Protein AF-A0A382K1U0-F1 (afdb_monomer_lite)

Sequence (96 aa):
MKRMLLLALGILTISPSAYAQSDSELIEQSLAAAPRRARDDASVVKWSADHTYTTIKEGTNAVVCYSRADERDRPPFAVQCTVKANLDRVAQNRKF

Organism: NCBI:txid408172

Secondary structure (DSSP, 8-state):
--SGGGSSSS------------HHHHHHHHGGGS-TTTTTT-EEEEE-TTS-EEEEE--SSSEEEEE-TTSTT--TT-EEEEEGGGHHHHHHHTT-

Radius of gyration: 19.11 Å; chains: 1; bounding box: 29×66×38 Å

pLDDT: mean 86.84, std 17.6, range [46.47, 98.81]

Foldseek 3Di:
DPVVVVPPPDDDPPPPPPVPQDLVNQLVLQLVAPDPVQSVQEWEWEADPLLDIDTSGHGDDQKYKGAPCPAPPDPNSHMDIDGPVCSVVVSVVSVD

Structure (mmCIF, N/CA/C/O backbone):
data_AF-A0A382K1U0-F1
#
_entry.id   AF-A0A382K1U0-F1
#
loop_
_atom_site.group_PDB
_atom_site.id
_atom_site.type_symbol
_atom_site.label_atom_id
_atom_site.label_alt_id
_atom_site.label_comp_id
_atom_site.label_asym_id
_atom_site.label_entity_id
_atom_site.label_seq_id
_atom_site.pdbx_PDB_ins_code
_atom_site.Cartn_x
_atom_site.Cartn_y
_atom_site.Cartn_z
_atom_site.occupancy
_atom_site.B_iso_or_equiv
_atom_site.auth_seq_id
_atom_site.auth_comp_id
_atom_site.auth_asym_id
_atom_site.auth_atom_id
_atom_site.pdbx_PDB_model_num
ATOM 1 N N . MET A 1 1 ? 1.804 51.836 -26.623 1.00 49.69 1 MET A N 1
ATOM 2 C CA . MET A 1 1 ? 1.030 51.340 -25.461 1.00 49.69 1 MET A CA 1
ATOM 3 C C . MET A 1 1 ? -0.433 51.098 -25.855 1.00 49.69 1 MET A C 1
ATOM 5 O O . MET A 1 1 ? -1.253 51.983 -25.691 1.00 49.69 1 MET A O 1
ATOM 9 N N . LYS A 1 2 ? -0.750 49.952 -26.478 1.00 51.41 2 LYS A N 1
ATOM 10 C CA . LYS A 1 2 ? -2.135 49.440 -26.687 1.00 51.41 2 LYS A CA 1
ATOM 11 C C . LYS A 1 2 ? -2.129 48.032 -27.310 1.00 51.41 2 LYS A C 1
ATOM 13 O O . LYS A 1 2 ? -3.082 47.290 -27.147 1.00 51.41 2 LYS A O 1
ATOM 18 N N . ARG A 1 3 ? -1.040 47.648 -27.995 1.00 52.12 3 ARG A N 1
ATOM 19 C CA . ARG A 1 3 ? -0.895 46.328 -28.647 1.00 52.12 3 ARG A CA 1
ATOM 20 C C . ARG A 1 3 ? -0.176 45.267 -27.805 1.00 52.12 3 ARG A C 1
ATOM 22 O O . ARG A 1 3 ? -0.330 44.089 -28.074 1.00 52.12 3 ARG A O 1
ATOM 29 N N . MET A 1 4 ? 0.553 45.667 -26.762 1.00 48.75 4 MET A N 1
ATOM 30 C CA . MET A 1 4 ? 1.258 44.727 -25.874 1.00 48.75 4 MET A CA 1
ATOM 31 C C . MET A 1 4 ? 0.379 44.152 -24.756 1.00 48.75 4 MET A C 1
ATOM 33 O O . MET A 1 4 ? 0.808 43.241 -24.063 1.00 48.75 4 MET A O 1
ATOM 37 N N . LEU A 1 5 ? -0.856 44.641 -24.596 1.00 50.22 5 LEU A N 1
ATOM 38 C CA . LEU A 1 5 ? -1.763 44.156 -23.550 1.00 50.22 5 LEU A CA 1
ATOM 39 C C . LEU A 1 5 ? -2.480 42.846 -23.927 1.00 50.22 5 LEU A C 1
ATOM 41 O O . LEU A 1 5 ? -3.082 42.217 -23.069 1.00 50.22 5 LEU A O 1
ATOM 45 N N . LEU A 1 6 ? -2.427 42.435 -25.200 1.00 49.53 6 LEU A N 1
ATOM 46 C CA . LEU A 1 6 ? -3.158 41.263 -25.699 1.00 49.53 6 LEU A CA 1
ATOM 47 C C . LEU A 1 6 ? -2.336 39.966 -25.692 1.00 49.53 6 LEU A C 1
ATOM 49 O O . LEU A 1 6 ? -2.890 38.911 -25.972 1.00 49.53 6 LEU A O 1
ATOM 53 N N . LEU A 1 7 ? -1.045 40.014 -25.343 1.00 51.69 7 LEU A N 1
ATOM 54 C CA . LEU A 1 7 ? -0.189 38.819 -25.303 1.00 51.69 7 LEU A CA 1
ATOM 55 C C . LEU A 1 7 ? -0.000 38.237 -23.890 1.00 51.69 7 LEU A C 1
ATOM 57 O O . LEU A 1 7 ? 0.689 37.237 -23.730 1.00 51.69 7 LEU A O 1
ATOM 61 N N . ALA A 1 8 ? -0.603 38.842 -22.862 1.00 52.28 8 ALA A N 1
ATOM 62 C CA . ALA A 1 8 ? -0.437 38.412 -21.470 1.00 52.28 8 ALA A CA 1
ATOM 63 C C . ALA A 1 8 ? -1.543 37.462 -20.966 1.00 52.28 8 ALA A C 1
ATOM 65 O O . ALA A 1 8 ? -1.437 36.946 -19.860 1.00 52.28 8 ALA A O 1
ATOM 66 N N . LEU A 1 9 ? -2.595 37.209 -21.758 1.00 55.31 9 LEU A N 1
ATOM 67 C CA . LEU A 1 9 ? -3.785 36.458 -21.321 1.00 55.31 9 LEU A CA 1
ATOM 68 C C . LEU A 1 9 ? -3.920 35.065 -21.970 1.00 55.31 9 LEU A C 1
ATOM 70 O O . LEU A 1 9 ? -5.005 34.498 -22.002 1.00 55.31 9 LEU A O 1
ATOM 74 N N . GLY A 1 10 ? -2.839 34.520 -22.536 1.00 56.34 10 GLY A N 1
ATOM 75 C CA . GLY A 1 10 ? -2.903 33.307 -23.365 1.00 56.34 10 GLY A CA 1
ATOM 76 C C . G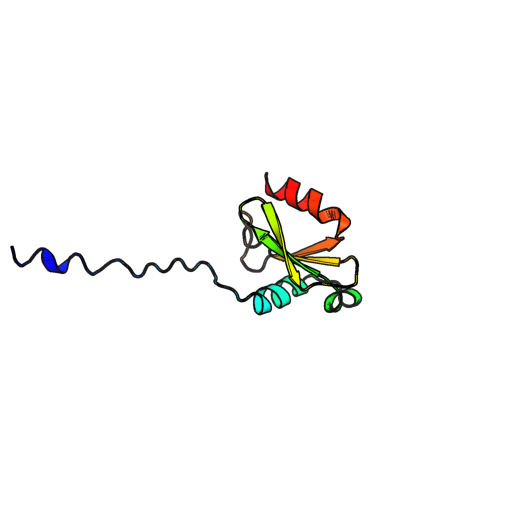LY A 1 10 ? -2.374 32.010 -22.748 1.00 56.34 10 GLY A C 1
ATOM 77 O O . GLY A 1 10 ? -2.518 30.968 -23.374 1.00 56.34 10 GLY A O 1
ATOM 78 N N . ILE A 1 11 ? -1.730 32.027 -21.575 1.00 59.88 11 ILE A N 1
ATOM 79 C CA . ILE A 1 11 ? -1.005 30.843 -21.073 1.00 59.88 11 ILE A CA 1
ATOM 80 C C . ILE A 1 11 ? -1.221 30.689 -19.567 1.00 59.88 11 ILE A C 1
ATOM 82 O O . ILE A 1 11 ? -0.340 31.004 -18.778 1.00 59.88 11 ILE A O 1
ATOM 86 N N . LEU A 1 12 ? -2.403 30.237 -19.145 1.00 56.62 12 LEU A N 1
ATOM 87 C CA . LEU A 1 12 ? -2.630 29.827 -17.746 1.00 56.62 12 LEU A CA 1
ATOM 88 C C . LEU A 1 12 ? -3.590 28.640 -17.591 1.00 56.62 12 LEU A C 1
ATOM 90 O O . LEU A 1 12 ? -4.055 28.355 -16.494 1.00 56.62 12 LEU A O 1
ATOM 94 N N . THR A 1 13 ? -3.834 27.886 -18.663 1.00 59.62 13 THR A N 1
ATOM 95 C CA . THR A 1 13 ? -4.549 26.603 -18.591 1.00 59.62 13 THR A CA 1
ATOM 96 C C . THR A 1 13 ? -3.607 25.448 -18.913 1.00 59.62 13 THR A C 1
ATOM 98 O O . THR A 1 13 ? -3.913 24.591 -19.735 1.00 59.62 13 THR A O 1
ATOM 101 N N . ILE A 1 14 ? -2.435 25.418 -18.280 1.00 58.41 14 ILE A N 1
ATOM 102 C CA . ILE A 1 14 ? -1.796 24.130 -18.014 1.00 58.41 14 ILE A CA 1
ATOM 103 C C . ILE A 1 14 ? -2.268 23.770 -16.614 1.00 58.41 14 ILE A C 1
ATOM 105 O O . ILE A 1 14 ? -1.601 24.055 -15.623 1.00 58.41 14 ILE A O 1
ATOM 109 N N . SER A 1 15 ? -3.478 23.218 -16.525 1.00 53.91 15 SER A N 1
ATOM 110 C CA . SER A 1 15 ? -3.829 22.424 -15.356 1.00 53.91 15 SER A CA 1
ATOM 111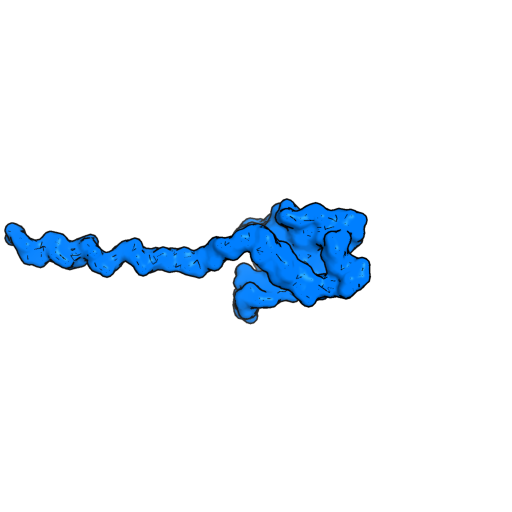 C C . SER A 1 15 ? -2.778 21.320 -15.298 1.00 53.91 15 SER A C 1
ATOM 113 O O . SER A 1 15 ? -2.674 20.567 -16.271 1.00 53.91 15 SER A O 1
ATOM 115 N N . PRO A 1 16 ? -1.964 21.199 -14.236 1.00 50.56 16 PRO A N 1
ATOM 116 C CA . PRO A 1 16 ? -1.283 19.944 -14.029 1.00 50.56 16 PRO A CA 1
ATOM 117 C C . PRO A 1 16 ? -2.405 18.918 -13.912 1.00 50.56 16 PRO A C 1
ATOM 119 O O . PRO A 1 16 ? -3.183 18.940 -12.960 1.00 50.56 16 PRO A O 1
ATOM 122 N N . SER A 1 17 ? -2.526 18.039 -14.899 1.00 46.47 17 SER A N 1
ATOM 123 C CA . SER A 1 17 ? -3.236 16.776 -14.762 1.00 46.47 17 SER A CA 1
ATOM 124 C C . SER A 1 17 ? -2.437 15.900 -13.793 1.00 46.47 17 SER A C 1
ATOM 126 O O . SER A 1 17 ? -1.951 14.830 -14.141 1.00 46.47 17 SER A O 1
ATOM 128 N N . ALA A 1 18 ? -2.245 16.391 -12.565 1.00 52.44 18 ALA A N 1
ATOM 129 C CA . ALA A 1 18 ? -2.132 15.533 -11.415 1.00 52.44 18 ALA A CA 1
ATOM 130 C C . ALA A 1 18 ? -3.479 14.825 -11.391 1.00 52.44 18 ALA A C 1
ATOM 132 O O . ALA A 1 18 ? -4.502 15.468 -11.166 1.00 52.44 18 ALA A O 1
ATOM 133 N N . TYR A 1 19 ? -3.491 13.551 -11.775 1.00 54.97 19 TYR A N 1
ATOM 134 C CA . TYR A 1 19 ? -4.667 12.707 -11.680 1.00 54.97 19 TYR A CA 1
ATOM 135 C C . TYR A 1 19 ? -5.210 12.843 -10.255 1.00 54.97 19 TYR A C 1
ATOM 137 O O . TYR A 1 19 ? -4.691 12.236 -9.322 1.00 54.97 19 TYR A O 1
ATOM 145 N N . ALA A 1 20 ? -6.222 13.689 -10.068 1.00 59.28 20 ALA A N 1
ATOM 146 C CA . ALA A 1 20 ? -6.943 13.817 -8.815 1.00 59.28 20 ALA A CA 1
ATOM 147 C C . ALA A 1 20 ? -7.911 12.633 -8.743 1.00 59.28 20 ALA A C 1
ATOM 149 O O . ALA A 1 20 ? -9.128 12.796 -8.759 1.00 59.28 20 ALA A O 1
ATOM 150 N N . GLN A 1 21 ? -7.346 11.425 -8.774 1.00 68.75 21 GLN A N 1
ATOM 151 C CA . GLN A 1 21 ? -8.087 10.192 -8.620 1.00 68.75 21 GLN A CA 1
ATOM 152 C C . GLN A 1 21 ? -8.698 10.220 -7.222 1.00 68.75 21 GLN A C 1
ATOM 154 O O . GLN A 1 21 ? -7.992 10.436 -6.231 1.00 68.75 21 GLN A O 1
ATOM 159 N N . SER A 1 22 ? -10.018 10.061 -7.154 1.00 90.12 22 SER A N 1
ATOM 160 C CA . SER A 1 22 ? -10.711 9.953 -5.872 1.00 90.12 22 SER A CA 1
ATOM 161 C C . SER A 1 22 ? -10.152 8.770 -5.080 1.00 90.12 22 SER A C 1
ATOM 163 O O . SER A 1 22 ? -9.741 7.762 -5.664 1.00 90.12 22 SER A O 1
ATOM 165 N N . ASP A 1 23 ? -10.165 8.852 -3.749 1.00 93.12 23 ASP A N 1
ATOM 166 C CA . ASP A 1 23 ? -9.694 7.729 -2.934 1.00 93.12 23 ASP A CA 1
ATOM 167 C C . ASP A 1 23 ? -10.532 6.464 -3.195 1.00 93.12 23 ASP A C 1
ATOM 169 O O . ASP A 1 23 ? -9.979 5.371 -3.193 1.00 93.12 23 ASP A O 1
ATOM 173 N N . SER A 1 24 ? -11.823 6.582 -3.539 1.00 95.44 24 SER A N 1
ATOM 174 C CA . SER A 1 24 ? -12.650 5.431 -3.933 1.00 95.44 24 SER A CA 1
ATOM 175 C C . SER A 1 24 ? -12.151 4.739 -5.204 1.00 95.44 24 SER A C 1
ATOM 177 O O . SER A 1 24 ? -12.075 3.514 -5.249 1.00 95.44 24 SER A O 1
ATOM 179 N N . GLU A 1 25 ? -11.768 5.500 -6.229 1.00 94.00 25 GLU A N 1
ATOM 180 C CA . GLU A 1 25 ? -11.218 4.936 -7.467 1.00 94.00 25 GLU A CA 1
ATOM 181 C C . GLU A 1 25 ? -9.826 4.327 -7.229 1.00 94.00 25 GLU A C 1
ATOM 183 O O . GLU A 1 25 ? -9.508 3.260 -7.752 1.00 94.00 25 GLU A O 1
ATOM 188 N N . LEU A 1 26 ? -9.009 4.954 -6.375 1.00 95.12 26 LEU A N 1
ATOM 189 C CA . LEU A 1 26 ? -7.710 4.420 -5.951 1.00 95.12 26 LEU A CA 1
ATOM 190 C C . LEU A 1 26 ? -7.817 3.137 -5.135 1.00 95.12 26 LEU A C 1
ATOM 192 O O . LEU A 1 26 ? -7.000 2.232 -5.326 1.00 95.12 26 LEU A O 1
ATOM 196 N N . ILE A 1 27 ? -8.824 3.029 -4.274 1.00 97.62 27 ILE A N 1
ATOM 197 C CA . ILE A 1 27 ? -9.134 1.803 -3.541 1.00 97.62 27 ILE A CA 1
ATOM 198 C C . ILE A 1 27 ? -9.473 0.681 -4.521 1.00 97.62 27 ILE A C 1
ATOM 200 O O . ILE A 1 27 ? -8.813 -0.358 -4.495 1.00 97.62 27 ILE A O 1
ATOM 204 N N . GLU A 1 28 ? -10.438 0.894 -5.417 1.00 97.31 28 GLU A N 1
ATOM 205 C CA . GLU A 1 28 ? -10.861 -0.141 -6.368 1.00 97.31 28 GLU A CA 1
ATOM 206 C C . GLU A 1 28 ? -9.724 -0.574 -7.299 1.00 97.31 28 GLU A C 1
ATOM 208 O O . GLU A 1 28 ? -9.500 -1.774 -7.484 1.00 97.31 28 GLU A O 1
ATOM 213 N N . GLN A 1 29 ? -8.949 0.382 -7.822 1.00 96.81 29 GLN A N 1
ATOM 214 C CA . GLN A 1 29 ? -7.780 0.091 -8.650 1.00 96.81 29 GLN A CA 1
ATOM 215 C C . GLN A 1 29 ? -6.732 -0.719 -7.874 1.00 96.81 29 GLN A C 1
ATOM 217 O O . GL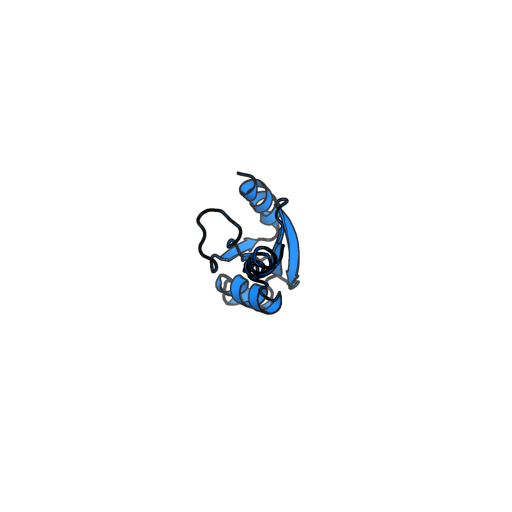N A 1 29 ? -6.270 -1.749 -8.362 1.00 96.81 29 GLN A O 1
ATOM 222 N N . SER A 1 30 ? -6.376 -0.302 -6.653 1.00 97.88 30 SER A N 1
ATOM 223 C CA . SER A 1 30 ? -5.364 -0.992 -5.834 1.00 97.88 30 SER A CA 1
ATOM 224 C C . SER A 1 30 ? -5.775 -2.427 -5.500 1.00 97.88 30 SER A C 1
ATOM 226 O O . SER A 1 30 ? -4.938 -3.332 -5.489 1.00 97.88 30 SER A O 1
ATOM 228 N N . LEU A 1 31 ? -7.071 -2.661 -5.279 1.00 98.25 31 LEU A N 1
ATOM 229 C CA . LEU A 1 31 ? -7.627 -3.984 -5.000 1.00 98.25 31 LEU A CA 1
ATOM 230 C C . LEU A 1 31 ? -7.644 -4.918 -6.221 1.00 98.25 31 LEU A C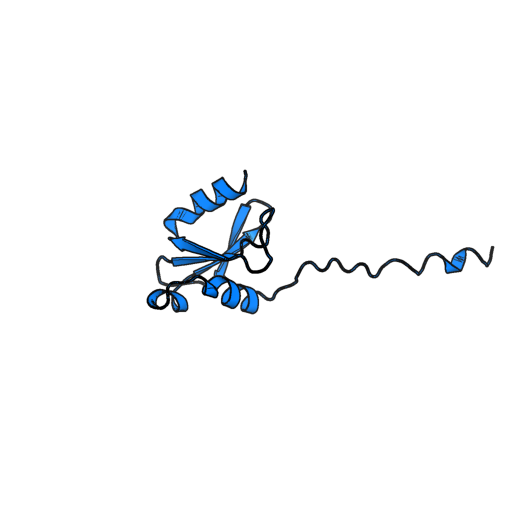 1
ATOM 232 O O . LEU A 1 31 ? -7.909 -6.110 -6.052 1.00 98.25 31 LEU A O 1
ATOM 236 N N . ALA A 1 32 ? -7.329 -4.441 -7.431 1.00 97.19 32 ALA A N 1
ATOM 237 C CA . ALA A 1 32 ? -7.257 -5.284 -8.627 1.00 97.19 32 ALA A CA 1
ATOM 238 C C . ALA A 1 32 ? -6.165 -6.369 -8.537 1.00 97.19 32 ALA A C 1
ATOM 240 O O . ALA A 1 32 ? -6.302 -7.428 -9.146 1.00 97.19 32 ALA A O 1
ATOM 241 N N . ALA A 1 33 ? -5.106 -6.140 -7.750 1.00 95.56 33 ALA A N 1
ATOM 242 C CA . ALA A 1 33 ? -4.048 -7.125 -7.501 1.00 95.56 33 ALA A CA 1
ATOM 243 C C . ALA A 1 33 ? -4.317 -8.038 -6.288 1.00 95.56 33 ALA A C 1
ATOM 245 O O . ALA A 1 33 ? -3.515 -8.932 -6.002 1.00 95.56 33 ALA A O 1
ATOM 246 N N . ALA A 1 34 ? -5.407 -7.819 -5.544 1.00 97.75 34 ALA A N 1
ATOM 247 C CA . ALA A 1 34 ? -5.663 -8.552 -4.312 1.00 97.75 34 ALA A CA 1
ATOM 248 C C . ALA A 1 34 ? -6.065 -10.014 -4.594 1.00 97.75 34 ALA A C 1
ATOM 250 O O . ALA A 1 34 ? -6.877 -10.279 -5.487 1.00 97.75 34 ALA A O 1
ATOM 251 N N . PRO A 1 35 ? -5.579 -10.992 -3.804 1.00 96.31 35 PRO A N 1
ATOM 252 C CA . PRO A 1 35 ? -6.082 -12.358 -3.870 1.00 96.31 35 PRO A CA 1
ATOM 253 C C . PRO A 1 35 ? -7.591 -12.392 -3.610 1.00 96.31 35 PRO A C 1
ATOM 255 O O . PRO A 1 35 ? -8.066 -11.813 -2.635 1.00 96.31 35 PRO A O 1
ATOM 258 N N . ARG A 1 36 ? -8.350 -13.130 -4.431 1.00 96.50 36 ARG A N 1
ATOM 259 C CA . ARG A 1 36 ? -9.826 -13.097 -4.415 1.00 96.50 36 ARG A CA 1
ATOM 260 C C . ARG A 1 36 ? -10.459 -13.330 -3.037 1.00 96.50 36 ARG A C 1
ATOM 262 O O . ARG A 1 36 ? -11.454 -12.698 -2.727 1.00 96.50 36 ARG A O 1
ATOM 269 N N . ARG A 1 37 ? -9.881 -14.204 -2.204 1.00 96.19 37 ARG A N 1
ATOM 270 C CA . ARG A 1 37 ? -10.391 -14.491 -0.845 1.00 96.19 37 ARG A CA 1
ATOM 271 C C . ARG A 1 37 ? -10.037 -13.430 0.200 1.00 96.19 37 ARG A C 1
ATOM 273 O O . ARG A 1 37 ? -10.621 -13.438 1.270 1.00 96.19 37 ARG A O 1
ATOM 280 N N . ALA A 1 38 ? -9.054 -12.581 -0.081 1.00 96.38 38 ALA A N 1
ATOM 281 C CA . ALA A 1 38 ? -8.553 -11.573 0.848 1.00 96.38 38 ALA A CA 1
ATOM 282 C C . ALA A 1 38 ? -8.955 -10.144 0.452 1.00 96.38 38 ALA A C 1
ATOM 284 O O . ALA A 1 38 ? -8.720 -9.227 1.230 1.00 96.38 38 ALA A O 1
ATOM 285 N N . ARG A 1 39 ? -9.524 -9.948 -0.747 1.00 98.12 39 ARG A N 1
ATOM 286 C CA . ARG A 1 39 ? -9.801 -8.634 -1.344 1.00 98.12 39 ARG A CA 1
ATOM 287 C C . ARG A 1 39 ? -10.660 -7.739 -0.452 1.00 98.12 39 ARG A C 1
ATOM 289 O O . ARG A 1 39 ? -10.268 -6.607 -0.193 1.00 98.12 39 ARG A O 1
ATOM 296 N N . ASP A 1 40 ? -11.793 -8.245 0.020 1.00 97.94 40 ASP A N 1
ATOM 297 C CA . ASP A 1 40 ? -12.785 -7.420 0.724 1.00 97.94 40 ASP A CA 1
ATOM 298 C C . ASP A 1 40 ? -12.248 -6.924 2.080 1.00 97.94 40 ASP A C 1
ATOM 300 O O . ASP A 1 40 ? -12.441 -5.767 2.465 1.00 97.94 40 ASP A O 1
ATOM 304 N N . ASP A 1 41 ? -11.443 -7.763 2.731 1.00 98.31 41 ASP A N 1
ATOM 305 C CA . ASP A 1 41 ? -10.807 -7.506 4.024 1.00 98.31 41 ASP A CA 1
ATOM 306 C C . ASP A 1 41 ? -9.400 -6.886 3.925 1.00 98.31 41 ASP A C 1
ATOM 308 O O . ASP A 1 41 ? -8.774 -6.626 4.955 1.00 98.31 41 ASP A O 1
ATOM 312 N N . ALA A 1 42 ? -8.875 -6.654 2.715 1.00 98.69 42 ALA A N 1
ATOM 313 C CA . ALA A 1 42 ? -7.551 -6.064 2.521 1.00 98.69 42 ALA A CA 1
ATOM 314 C C . 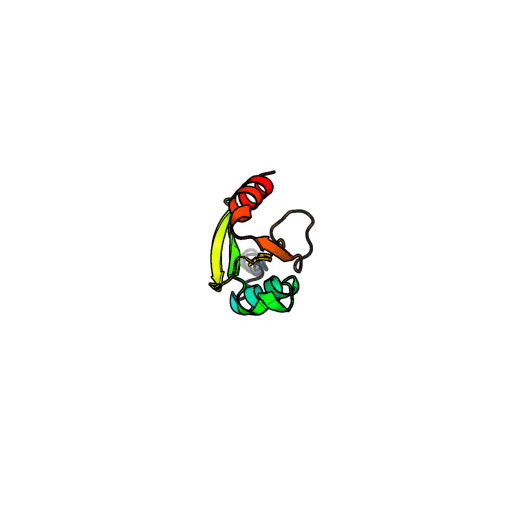ALA A 1 42 ? -7.557 -4.565 2.846 1.00 98.69 42 ALA A C 1
ATOM 316 O O . ALA A 1 42 ? -8.503 -3.840 2.513 1.00 98.69 42 ALA A O 1
ATOM 317 N N . SER A 1 43 ? -6.473 -4.090 3.455 1.00 98.81 43 SER A N 1
ATOM 318 C CA . SER A 1 43 ? -6.228 -2.654 3.606 1.00 98.81 43 SER A CA 1
ATOM 319 C C . SER A 1 43 ? -5.743 -2.055 2.282 1.00 98.81 43 SER A C 1
ATOM 321 O O . SER A 1 43 ? -5.098 -2.734 1.479 1.00 98.81 43 SER A O 1
ATOM 323 N N . VAL A 1 44 ? -5.987 -0.762 2.072 1.00 98.62 44 VAL A N 1
ATOM 324 C CA . VAL A 1 44 ? -5.364 0.005 0.984 1.00 98.62 44 VAL A CA 1
ATOM 325 C C . VAL A 1 44 ? -4.621 1.193 1.568 1.00 98.62 44 VAL A C 1
ATOM 327 O O . VAL A 1 44 ? -5.185 1.942 2.369 1.00 98.62 44 VAL A O 1
ATOM 330 N N . VAL A 1 45 ? -3.366 1.367 1.152 1.00 98.38 45 VAL A N 1
ATOM 331 C CA . VAL A 1 45 ? -2.534 2.510 1.542 1.00 98.38 45 VAL A CA 1
ATOM 332 C C . VAL A 1 45 ? -2.180 3.372 0.338 1.00 98.38 45 VAL A C 1
ATOM 334 O O . VAL A 1 45 ? -2.062 2.887 -0.789 1.00 98.38 45 VAL A O 1
ATOM 337 N N . LYS A 1 46 ? -1.998 4.662 0.594 1.00 96.81 46 LYS A N 1
ATOM 338 C CA . LYS A 1 46 ? -1.571 5.668 -0.371 1.00 96.81 46 LYS A CA 1
ATOM 339 C C . LYS A 1 46 ? -0.196 6.169 0.034 1.00 96.81 46 LYS A C 1
ATOM 341 O O . LYS A 1 46 ? -0.028 6.649 1.152 1.00 96.81 46 LYS A O 1
ATOM 346 N N . TRP A 1 47 ? 0.774 6.037 -0.864 1.00 95.88 47 TRP A N 1
ATOM 347 C CA . TRP A 1 47 ? 2.121 6.557 -0.653 1.00 95.88 47 TRP A CA 1
ATOM 348 C C . TRP A 1 47 ? 2.157 8.068 -0.878 1.00 95.88 47 TRP A C 1
ATOM 350 O O . TRP A 1 47 ? 1.492 8.591 -1.775 1.00 95.88 47 TRP A O 1
ATOM 360 N N . SER A 1 48 ? 2.937 8.765 -0.061 1.00 93.50 48 SER A N 1
ATOM 361 C CA . SER A 1 48 ? 3.293 10.170 -0.249 1.00 93.50 48 SER A CA 1
ATOM 362 C C . SER A 1 48 ? 4.697 10.305 -0.838 1.00 93.50 48 SER A C 1
ATOM 364 O O . SER A 1 48 ? 5.499 9.368 -0.845 1.00 93.50 48 SER A O 1
ATOM 366 N N . ALA A 1 49 ? 5.011 11.509 -1.320 1.00 91.81 49 ALA A N 1
ATOM 367 C CA . ALA A 1 49 ? 6.304 11.821 -1.929 1.00 91.81 49 ALA A CA 1
ATOM 368 C C . ALA A 1 49 ? 7.500 11.683 -0.963 1.00 91.81 49 ALA A C 1
ATOM 370 O O . ALA A 1 49 ? 8.630 11.547 -1.415 1.00 91.81 49 ALA A O 1
ATOM 371 N N . ASP A 1 50 ? 7.264 11.697 0.352 1.00 92.19 50 ASP A N 1
ATOM 372 C CA . ASP A 1 50 ? 8.274 11.474 1.398 1.00 92.19 50 ASP A CA 1
ATOM 373 C C . ASP A 1 50 ? 8.451 9.988 1.774 1.00 92.19 50 ASP A C 1
ATOM 375 O O . ASP A 1 50 ? 9.138 9.659 2.744 1.00 92.19 50 ASP A O 1
ATOM 379 N N . HIS A 1 51 ? 7.848 9.082 0.998 1.00 92.00 51 HIS A N 1
ATOM 380 C CA . HIS A 1 51 ? 7.889 7.630 1.190 1.00 92.00 51 HIS A CA 1
ATOM 381 C C . HIS A 1 51 ? 7.224 7.138 2.484 1.00 92.00 51 HIS A C 1
ATOM 383 O O . HIS A 1 51 ? 7.468 6.005 2.908 1.00 92.00 51 HIS A O 1
ATOM 389 N N . THR A 1 52 ? 6.373 7.956 3.102 1.00 95.44 52 THR A N 1
ATOM 390 C CA . THR A 1 52 ? 5.417 7.497 4.114 1.00 95.44 52 THR A CA 1
ATOM 391 C C . THR A 1 52 ? 4.099 7.090 3.450 1.00 95.44 52 THR A C 1
ATOM 393 O O . THR A 1 52 ? 3.946 7.187 2.228 1.00 95.44 52 THR A O 1
ATOM 396 N N . TYR A 1 53 ? 3.163 6.542 4.223 1.00 96.50 53 TYR A N 1
ATOM 397 C CA . TYR A 1 53 ? 1.862 6.151 3.696 1.00 96.50 53 TYR A CA 1
ATOM 398 C C . TYR A 1 53 ? 0.731 6.507 4.650 1.00 96.50 53 TYR A C 1
ATOM 400 O O . TYR A 1 53 ? 0.891 6.511 5.870 1.00 96.50 53 TYR A O 1
ATOM 408 N N . THR A 1 54 ? -0.442 6.743 4.073 1.00 97.31 54 THR A N 1
ATOM 409 C CA . THR A 1 54 ? -1.705 6.833 4.801 1.00 97.31 54 THR A CA 1
ATOM 410 C C . THR A 1 54 ? -2.595 5.659 4.427 1.00 97.31 54 THR A C 1
ATOM 412 O O . THR A 1 54 ? -2.624 5.221 3.276 1.00 97.31 54 THR A O 1
ATOM 415 N N . THR A 1 55 ? -3.333 5.120 5.393 1.00 98.19 55 THR A N 1
ATOM 416 C CA . THR A 1 55 ? -4.354 4.106 5.113 1.00 98.19 55 THR A CA 1
ATOM 417 C C . THR A 1 55 ? -5.624 4.797 4.628 1.00 98.19 55 THR A C 1
ATOM 419 O O . THR A 1 55 ? -6.202 5.598 5.357 1.00 98.19 55 THR A O 1
ATOM 422 N N . ILE A 1 56 ? -6.063 4.483 3.407 1.00 97.81 56 ILE A N 1
ATOM 423 C CA . ILE A 1 56 ? -7.287 5.038 2.796 1.00 97.81 56 ILE A CA 1
ATOM 424 C C . ILE A 1 56 ? -8.466 4.057 2.840 1.00 97.81 56 ILE A C 1
ATOM 426 O O . ILE A 1 56 ? -9.619 4.459 2.723 1.00 97.81 56 ILE A O 1
ATOM 430 N N . LYS A 1 57 ? -8.185 2.769 3.061 1.00 98.38 57 LYS A N 1
ATOM 431 C CA . LYS A 1 57 ? -9.175 1.747 3.416 1.00 98.38 57 LYS A CA 1
ATOM 432 C C . LYS A 1 57 ? -8.598 0.875 4.516 1.00 98.38 57 LYS A C 1
ATOM 434 O O . LYS A 1 57 ? -7.588 0.204 4.298 1.00 98.38 57 LYS A O 1
ATOM 439 N N . GLU A 1 58 ? -9.257 0.846 5.667 1.00 98.31 58 GLU A N 1
ATOM 440 C CA . GLU A 1 58 ? -8.898 -0.090 6.728 1.00 98.31 58 GLU A CA 1
ATOM 441 C C . GLU A 1 58 ? -9.388 -1.506 6.385 1.00 98.31 58 GLU A C 1
ATOM 443 O O . GLU A 1 58 ? -10.404 -1.696 5.708 1.00 98.31 58 GLU A O 1
ATOM 448 N N . GLY A 1 59 ? -8.627 -2.507 6.816 1.00 97.88 59 GLY A N 1
ATOM 449 C CA . GLY A 1 59 ? -8.854 -3.908 6.478 1.00 97.88 59 GLY A CA 1
ATOM 450 C C . GLY A 1 59 ? -8.570 -4.807 7.672 1.00 97.88 59 GLY A C 1
ATOM 451 O O . GLY A 1 59 ? -7.701 -4.514 8.493 1.00 97.88 59 GLY A O 1
ATOM 452 N N . THR A 1 60 ? -9.297 -5.912 7.774 1.00 98.38 60 THR A N 1
ATOM 453 C CA . THR A 1 60 ? -9.259 -6.818 8.931 1.00 98.38 60 THR A CA 1
ATOM 454 C C . THR A 1 60 ? -8.198 -7.911 8.794 1.00 98.38 60 THR A C 1
ATOM 456 O O . THR A 1 60 ? -7.788 -8.496 9.795 1.00 98.38 60 THR A O 1
ATOM 459 N N . ASN A 1 61 ? -7.706 -8.173 7.578 1.00 98.25 61 ASN A N 1
ATOM 460 C CA . ASN A 1 61 ? -6.701 -9.203 7.327 1.00 98.25 61 ASN A CA 1
ATOM 461 C C . ASN A 1 61 ? -5.273 -8.626 7.211 1.00 98.25 61 ASN A C 1
ATOM 463 O O . ASN A 1 61 ? -5.016 -7.441 7.443 1.00 98.25 61 ASN A O 1
ATOM 467 N N . ALA A 1 62 ? -4.312 -9.498 6.894 1.00 98.25 62 ALA A N 1
ATOM 468 C CA . ALA A 1 62 ? -2.902 -9.134 6.781 1.00 98.25 62 ALA A CA 1
ATOM 469 C C . ALA A 1 62 ? -2.514 -8.539 5.417 1.00 98.25 62 ALA A C 1
ATOM 471 O O . ALA A 1 62 ? -1.391 -8.056 5.287 1.00 98.25 62 ALA A O 1
ATOM 472 N N . VAL A 1 63 ? -3.381 -8.599 4.403 1.00 98.62 63 VAL A N 1
ATOM 473 C CA . VAL A 1 63 ? -3.101 -8.103 3.051 1.00 98.62 63 VAL A CA 1
ATOM 474 C C . VAL A 1 63 ? -3.267 -6.589 3.014 1.00 98.62 63 VAL A C 1
ATOM 476 O O . VAL A 1 63 ? -4.223 -6.026 3.544 1.00 98.62 63 VAL A O 1
ATOM 479 N N . VAL A 1 64 ? -2.326 -5.930 2.352 1.00 98.75 64 VAL A N 1
ATOM 480 C CA . VAL A 1 64 ? -2.372 -4.503 2.052 1.00 98.75 64 VAL A CA 1
ATOM 481 C C . VAL A 1 64 ? -1.999 -4.282 0.595 1.00 98.75 64 VAL A C 1
ATOM 483 O O . VAL A 1 64 ? -1.027 -4.863 0.108 1.00 98.75 64 VAL A O 1
ATOM 486 N N . CYS A 1 65 ? -2.775 -3.456 -0.097 1.00 98.62 65 CYS A N 1
ATOM 487 C CA . CYS A 1 65 ? -2.573 -3.117 -1.500 1.00 98.62 65 CYS A CA 1
ATOM 488 C C . CYS A 1 65 ? -2.330 -1.616 -1.675 1.00 98.62 65 CYS A C 1
ATOM 490 O O . CYS A 1 65 ? -2.757 -0.809 -0.850 1.00 98.62 65 CYS A O 1
ATOM 492 N N . TYR A 1 66 ? -1.625 -1.239 -2.735 1.00 98.12 66 TYR A N 1
ATOM 493 C CA . TYR A 1 66 ? -1.326 0.154 -3.056 1.00 98.12 66 TYR A CA 1
ATOM 494 C C . TYR A 1 66 ? -1.024 0.331 -4.543 1.00 98.12 66 TYR A C 1
ATOM 496 O O . TYR A 1 66 ? -0.591 -0.602 -5.231 1.00 98.12 66 TYR A O 1
ATOM 504 N N . SER A 1 67 ? -1.214 1.558 -5.022 1.00 96.75 67 SER A N 1
ATOM 505 C CA . SER A 1 67 ? -0.724 1.984 -6.330 1.00 96.75 67 SER A CA 1
ATOM 506 C C . SER A 1 67 ? 0.790 2.201 -6.306 1.00 96.75 67 SER A C 1
ATOM 508 O O . SER A 1 67 ? 1.370 2.592 -5.293 1.00 96.75 67 SER A O 1
ATOM 510 N N . ARG A 1 68 ? 1.417 1.926 -7.447 1.00 96.06 68 ARG A N 1
ATOM 511 C CA . ARG A 1 68 ? 2.822 2.201 -7.767 1.00 96.06 68 ARG A CA 1
ATOM 512 C C . ARG A 1 68 ? 2.947 3.223 -8.898 1.00 96.06 68 ARG A C 1
ATOM 514 O O . ARG A 1 68 ? 4.017 3.349 -9.483 1.00 96.06 68 ARG A O 1
ATOM 521 N N 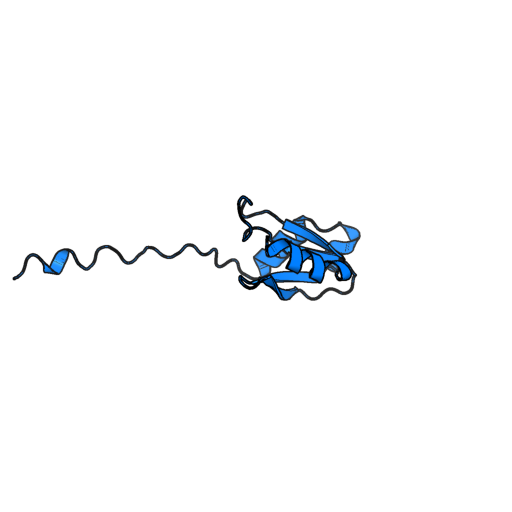. ALA A 1 69 ? 1.856 3.899 -9.255 1.00 93.38 69 ALA A N 1
ATOM 522 C CA . ALA A 1 69 ? 1.813 4.848 -10.366 1.00 93.38 69 ALA A CA 1
ATOM 523 C C . ALA A 1 69 ? 2.732 6.065 -10.168 1.00 93.38 69 ALA A C 1
ATOM 525 O O . ALA A 1 69 ? 3.101 6.721 -11.135 1.00 93.38 69 ALA A O 1
ATOM 526 N N . ASP A 1 70 ? 3.093 6.367 -8.923 1.00 90.38 70 ASP A N 1
ATOM 527 C CA . ASP A 1 70 ? 4.018 7.433 -8.536 1.00 90.38 70 ASP A CA 1
ATOM 528 C C . ASP A 1 70 ? 5.498 7.012 -8.604 1.00 90.38 70 ASP A C 1
ATOM 530 O O . ASP A 1 70 ? 6.386 7.841 -8.418 1.00 90.38 70 ASP A O 1
ATOM 534 N N . GLU A 1 71 ? 5.791 5.740 -8.884 1.00 91.69 71 GLU A N 1
ATOM 535 C CA . GLU A 1 71 ? 7.160 5.277 -9.092 1.00 91.69 71 GLU A CA 1
ATOM 536 C C . GLU A 1 71 ? 7.633 5.522 -10.528 1.00 91.69 71 GLU A C 1
ATOM 538 O O . GLU A 1 71 ? 6.870 5.441 -11.495 1.00 91.69 71 GLU A O 1
ATOM 543 N N . ARG A 1 72 ? 8.943 5.747 -10.679 1.00 88.38 72 ARG A N 1
ATOM 544 C CA . ARG A 1 72 ? 9.570 5.921 -11.991 1.00 88.38 72 ARG A CA 1
ATOM 545 C C . ARG A 1 72 ? 9.330 4.692 -12.876 1.00 88.38 72 ARG A C 1
ATOM 547 O O . ARG A 1 72 ? 9.409 3.554 -12.414 1.00 88.38 72 ARG A O 1
ATOM 554 N N . ASP A 1 73 ? 9.064 4.937 -14.157 1.00 91.31 73 ASP A N 1
ATOM 555 C CA . ASP A 1 73 ? 8.902 3.910 -15.195 1.00 91.31 73 ASP A CA 1
ATOM 556 C C . ASP A 1 73 ? 7.719 2.944 -14.960 1.00 91.31 73 ASP A C 1
ATOM 558 O O . ASP A 1 73 ? 7.681 1.837 -15.508 1.00 91.31 73 ASP A O 1
ATOM 562 N N . ARG A 1 74 ? 6.725 3.346 -14.153 1.00 93.31 74 ARG A N 1
ATOM 563 C CA . ARG A 1 74 ? 5.485 2.586 -13.954 1.00 93.31 74 ARG A CA 1
ATOM 564 C C . ARG A 1 74 ? 4.325 3.157 -14.765 1.00 93.31 74 ARG A C 1
ATOM 566 O O . ARG A 1 74 ? 4.162 4.372 -14.845 1.00 93.31 74 ARG A O 1
ATOM 573 N N . PRO A 1 75 ? 3.479 2.293 -15.354 1.00 94.31 75 PRO A N 1
ATOM 574 C CA . PRO A 1 75 ? 2.231 2.755 -15.935 1.00 94.31 75 PRO A CA 1
ATOM 575 C C . PRO A 1 75 ? 1.257 3.230 -14.837 1.00 94.31 75 PRO A C 1
ATOM 577 O O . PRO A 1 75 ? 1.332 2.744 -13.705 1.00 94.31 75 PRO A O 1
ATOM 580 N N . PRO A 1 76 ? 0.270 4.085 -15.170 1.00 91.31 76 PRO A N 1
ATOM 581 C CA . PRO A 1 76 ? -0.683 4.638 -14.197 1.00 91.31 76 PRO A CA 1
ATOM 582 C C . PRO A 1 76 ? -1.548 3.607 -13.454 1.00 91.31 76 PRO A C 1
ATOM 584 O O . PRO A 1 76 ? -2.118 3.913 -12.416 1.00 91.31 76 PRO A O 1
ATOM 587 N N . PHE A 1 77 ? -1.662 2.387 -13.981 1.00 91.50 77 PHE A N 1
ATOM 588 C CA . PHE A 1 77 ? -2.440 1.293 -13.390 1.00 91.50 77 PHE A CA 1
ATOM 589 C C . PHE A 1 77 ? -1.576 0.288 -12.612 1.00 91.50 77 PHE A C 1
ATOM 591 O O . PHE A 1 77 ? -2.066 -0.771 -12.218 1.00 91.50 77 PHE A O 1
ATOM 598 N N . ALA A 1 78 ? -0.278 0.556 -12.433 1.00 96.56 78 ALA A N 1
ATOM 599 C CA . ALA A 1 78 ? 0.601 -0.340 -11.694 1.00 96.56 78 ALA A CA 1
ATOM 600 C C . ALA A 1 78 ? 0.158 -0.426 -10.230 1.00 96.56 78 ALA A C 1
ATOM 602 O O . ALA A 1 78 ? 0.153 0.571 -9.514 1.00 96.56 78 ALA A O 1
ATOM 603 N N . VAL A 1 79 ? -0.175 -1.632 -9.777 1.00 97.69 79 VAL A N 1
ATOM 604 C CA . VAL A 1 79 ? -0.633 -1.904 -8.411 1.00 97.69 79 VAL A CA 1
ATOM 605 C C . VAL A 1 79 ? 0.102 -3.103 -7.833 1.00 97.69 79 VAL A C 1
ATOM 607 O O . VAL A 1 79 ? 0.560 -3.986 -8.563 1.00 97.69 79 VAL A O 1
ATOM 610 N N . GLN A 1 80 ? 0.241 -3.135 -6.513 1.00 97.81 80 GLN A N 1
ATOM 611 C CA . GLN A 1 80 ? 0.882 -4.234 -5.804 1.00 97.81 80 GLN A CA 1
ATOM 612 C C . GLN A 1 80 ? 0.183 -4.495 -4.474 1.00 97.81 80 GLN A C 1
ATOM 614 O O . GLN A 1 80 ? -0.227 -3.565 -3.785 1.00 97.81 80 GLN A O 1
ATOM 619 N N . CYS A 1 81 ? 0.108 -5.771 -4.098 1.00 98.44 81 CYS A N 1
ATOM 620 C CA . CYS A 1 81 ? -0.276 -6.190 -2.758 1.00 98.44 81 CYS A CA 1
ATOM 621 C C . CYS A 1 81 ? 0.889 -6.899 -2.058 1.00 98.44 81 CYS A C 1
ATOM 623 O O . CYS A 1 81 ? 1.731 -7.541 -2.687 1.00 98.44 81 CYS A O 1
ATOM 625 N N . THR A 1 82 ? 0.928 -6.778 -0.737 1.00 98.31 82 THR A N 1
ATOM 626 C CA . THR A 1 82 ? 1.887 -7.423 0.165 1.00 98.31 82 THR A CA 1
ATOM 627 C C . THR A 1 82 ? 1.194 -7.721 1.499 1.00 98.31 82 THR A C 1
ATOM 629 O O . THR A 1 82 ? 0.003 -7.463 1.657 1.00 98.31 82 THR A O 1
ATOM 632 N N . VAL A 1 83 ? 1.923 -8.255 2.477 1.00 98.12 83 VAL A N 1
ATOM 633 C CA . VAL A 1 83 ? 1.472 -8.299 3.875 1.00 98.12 83 VAL A CA 1
ATOM 634 C C . VAL A 1 83 ? 1.836 -7.017 4.630 1.00 98.12 83 VAL A C 1
ATOM 636 O O . VAL A 1 83 ? 2.892 -6.438 4.362 1.00 98.12 83 VAL A O 1
ATOM 639 N N . LYS A 1 84 ? 1.009 -6.603 5.601 1.00 98.25 84 LYS A N 1
ATOM 640 C CA . LYS A 1 84 ? 1.205 -5.402 6.442 1.00 98.25 84 LYS A CA 1
ATOM 641 C C . LYS A 1 84 ? 2.609 -5.333 7.059 1.00 98.25 84 LYS A C 1
ATOM 643 O O . LYS A 1 84 ? 3.252 -4.292 6.999 1.00 98.25 84 LYS A O 1
ATOM 648 N N . ALA A 1 85 ? 3.137 -6.466 7.530 1.00 98.12 85 ALA A N 1
ATOM 649 C CA . ALA A 1 85 ? 4.480 -6.574 8.114 1.00 98.12 85 ALA A CA 1
ATOM 650 C C . ALA A 1 85 ? 5.639 -6.235 7.149 1.00 98.12 85 ALA A C 1
ATOM 652 O O . ALA A 1 85 ? 6.783 -6.126 7.574 1.00 98.12 85 ALA A O 1
ATOM 653 N N . ASN A 1 86 ? 5.374 -6.096 5.847 1.00 98.31 86 ASN A N 1
ATOM 654 C CA . ASN A 1 86 ? 6.381 -5.758 4.844 1.00 98.31 86 ASN A CA 1
ATOM 655 C C . ASN A 1 86 ? 6.388 -4.265 4.463 1.00 98.31 86 ASN A C 1
ATOM 657 O O . ASN A 1 86 ? 7.238 -3.856 3.674 1.00 98.31 86 ASN A O 1
ATOM 661 N N . LEU A 1 87 ? 5.447 -3.454 4.964 1.00 97.81 87 LEU A N 1
ATOM 662 C CA . LEU A 1 87 ? 5.307 -2.057 4.535 1.00 97.81 87 LEU A CA 1
ATOM 663 C C . LEU A 1 87 ? 6.564 -1.223 4.806 1.00 97.81 87 LEU A C 1
ATOM 665 O O . LEU A 1 87 ? 6.950 -0.447 3.938 1.00 97.81 87 LEU A O 1
ATOM 669 N N . ASP A 1 88 ? 7.266 -1.450 5.916 1.00 97.12 88 ASP A N 1
ATOM 670 C CA . ASP A 1 88 ? 8.512 -0.731 6.225 1.00 97.12 88 ASP A CA 1
ATOM 671 C C . ASP A 1 88 ? 9.610 -1.003 5.190 1.00 97.12 88 ASP A C 1
ATOM 673 O O . ASP A 1 88 ? 10.345 -0.103 4.779 1.00 97.12 88 ASP A O 1
ATOM 677 N N . ARG A 1 89 ? 9.686 -2.242 4.693 1.00 97.50 89 ARG A N 1
ATOM 678 C CA . ARG A 1 89 ? 10.630 -2.611 3.634 1.00 97.50 89 ARG A CA 1
ATOM 679 C C . ARG A 1 89 ? 10.212 -2.058 2.275 1.00 97.50 89 ARG A C 1
ATOM 681 O O . ARG A 1 89 ? 11.069 -1.696 1.475 1.00 97.50 89 ARG A O 1
ATOM 688 N N . VAL A 1 90 ? 8.910 -1.948 2.010 1.00 97.12 90 VAL A N 1
ATOM 689 C CA . VAL A 1 90 ? 8.419 -1.232 0.824 1.00 97.12 90 VAL A CA 1
ATOM 690 C C . VAL A 1 90 ? 8.810 0.244 0.911 1.00 97.12 90 VAL A C 1
ATOM 692 O O . VAL A 1 90 ? 9.409 0.752 -0.030 1.00 97.12 90 VAL A O 1
ATOM 695 N N . ALA A 1 91 ? 8.565 0.905 2.045 1.00 96.38 91 ALA A N 1
ATOM 696 C CA . ALA A 1 91 ? 8.938 2.300 2.275 1.00 96.38 91 ALA A CA 1
ATOM 697 C C . ALA A 1 91 ? 10.447 2.531 2.090 1.00 96.38 91 ALA A C 1
ATOM 699 O O . ALA A 1 91 ? 10.855 3.518 1.483 1.00 96.38 91 ALA A O 1
ATOM 700 N N . GLN A 1 92 ? 11.283 1.598 2.558 1.00 95.56 92 GLN A N 1
ATOM 701 C CA . GLN A 1 92 ? 12.726 1.620 2.316 1.00 95.56 92 GLN A CA 1
ATOM 702 C C . GLN A 1 92 ? 13.062 1.536 0.821 1.00 95.56 92 GLN A C 1
ATOM 704 O O . GLN A 1 92 ? 13.841 2.349 0.333 1.00 95.56 92 GLN A O 1
ATOM 709 N N . ASN A 1 93 ? 12.483 0.576 0.096 1.00 94.38 93 ASN A N 1
ATOM 710 C CA . ASN A 1 93 ? 12.776 0.364 -1.324 1.00 94.38 93 ASN A CA 1
ATOM 711 C C . ASN A 1 93 ? 12.352 1.545 -2.199 1.00 94.38 93 ASN A C 1
ATOM 713 O O . ASN A 1 93 ? 12.999 1.807 -3.198 1.00 94.38 93 ASN A O 1
ATOM 717 N N . ARG A 1 94 ? 11.294 2.272 -1.823 1.00 93.00 94 ARG A N 1
ATOM 718 C CA . ARG A 1 94 ? 10.813 3.448 -2.569 1.00 93.00 94 ARG A CA 1
ATOM 719 C C . ARG A 1 94 ? 11.780 4.638 -2.545 1.00 93.00 94 ARG A C 1
ATOM 721 O O . ARG A 1 94 ? 11.577 5.572 -3.312 1.00 93.00 94 ARG A O 1
ATOM 728 N N . LYS A 1 95 ? 12.797 4.619 -1.675 1.00 90.94 95 LYS A N 1
ATOM 729 C CA . LYS A 1 95 ? 13.828 5.668 -1.574 1.00 90.94 95 LYS A CA 1
ATOM 730 C C . LYS A 1 95 ? 14.937 5.539 -2.627 1.00 90.94 95 LYS A C 1
ATOM 732 O O . LYS A 1 95 ? 15.748 6.457 -2.734 1.00 90.94 95 LYS A O 1
ATOM 737 N N . PHE A 1 96 ? 15.010 4.413 -3.343 1.00 87.06 96 PHE A N 1
ATOM 738 C CA . PHE A 1 96 ? 16.103 4.052 -4.254 1.00 87.06 96 PHE A CA 1
ATOM 739 C C . PHE A 1 96 ? 15.565 3.652 -5.632 1.00 87.06 96 PHE A C 1
ATOM 741 O O . PHE A 1 96 ? 16.271 3.922 -6.630 1.00 87.06 96 PHE A O 1
#